Protein AF-A0A7J4K4E1-F1 (afdb_monomer_lite)

Structure (mmCIF, N/CA/C/O backbone):
data_AF-A0A7J4K4E1-F1
#
_entry.id   AF-A0A7J4K4E1-F1
#
loop_
_atom_site.group_PDB
_atom_site.id
_atom_site.type_symbol
_atom_site.label_atom_id
_atom_site.label_alt_id
_atom_site.label_comp_id
_atom_site.label_asym_id
_atom_site.label_entity_id
_atom_site.label_seq_id
_atom_site.pdbx_PDB_ins_code
_atom_site.Cartn_x
_atom_site.Cartn_y
_atom_site.Cartn_z
_atom_site.occupancy
_atom_site.B_iso_or_equiv
_atom_site.auth_seq_id
_atom_site.auth_comp_id
_atom_site.auth_asym_id
_atom_site.auth_atom_id
_atom_site.pdbx_PDB_model_num
ATOM 1 N N . GLY A 1 1 ? 1.843 6.551 -3.170 1.00 56.97 1 GLY A N 1
ATOM 2 C CA . GLY A 1 1 ? 3.249 6.857 -2.859 1.00 56.97 1 GLY A CA 1
ATOM 3 C C . GLY A 1 1 ? 3.914 7.489 -4.061 1.00 56.97 1 GLY A C 1
ATOM 4 O O . GLY A 1 1 ? 3.591 7.099 -5.179 1.00 56.97 1 GLY A O 1
ATOM 5 N N . SER A 1 2 ? 4.810 8.447 -3.819 1.00 64.56 2 SER A N 1
ATOM 6 C CA . SER A 1 2 ? 5.523 9.228 -4.845 1.00 64.56 2 SER A CA 1
ATOM 7 C C . SER A 1 2 ? 6.255 8.352 -5.881 1.00 64.56 2 SER A C 1
ATOM 9 O O . SER A 1 2 ? 6.228 8.630 -7.076 1.00 64.56 2 SER A O 1
ATOM 11 N N . P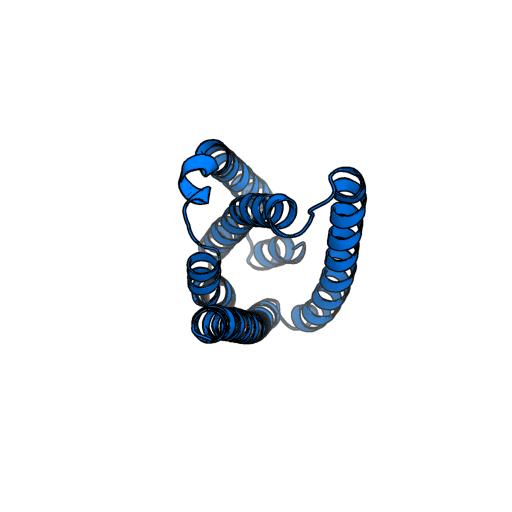HE A 1 3 ? 6.777 7.197 -5.455 1.00 77.88 3 PHE A N 1
ATOM 12 C CA . PHE A 1 3 ? 7.555 6.275 -6.293 1.00 77.88 3 PHE A CA 1
ATOM 13 C C . PHE A 1 3 ? 6.806 5.646 -7.478 1.00 77.88 3 PHE A C 1
ATOM 15 O O . PHE A 1 3 ? 7.436 5.202 -8.430 1.00 77.88 3 PHE A O 1
ATOM 22 N N . ARG A 1 4 ? 5.465 5.613 -7.461 1.00 80.25 4 ARG A N 1
ATOM 23 C CA . ARG A 1 4 ? 4.665 5.021 -8.556 1.00 80.25 4 ARG A CA 1
ATOM 24 C C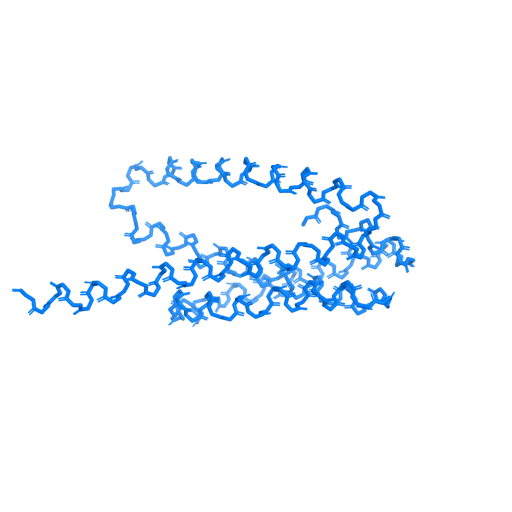 . ARG A 1 4 ? 4.839 5.790 -9.864 1.00 80.25 4 ARG A C 1
ATOM 26 O O . ARG A 1 4 ? 4.963 5.189 -10.924 1.00 80.25 4 ARG A O 1
ATOM 33 N N . TYR A 1 5 ? 4.861 7.119 -9.763 1.00 80.19 5 TYR A N 1
ATOM 34 C CA . TYR A 1 5 ? 5.062 8.010 -10.902 1.00 80.19 5 TYR A CA 1
ATOM 35 C C . TYR A 1 5 ? 6.461 7.821 -11.493 1.00 80.19 5 TYR A C 1
ATOM 37 O O . TYR A 1 5 ? 6.603 7.629 -12.697 1.00 80.19 5 TYR A O 1
ATOM 45 N N . VAL A 1 6 ? 7.475 7.789 -10.624 1.00 82.88 6 VAL A N 1
ATOM 46 C CA . VAL A 1 6 ? 8.875 7.629 -11.033 1.00 82.88 6 VAL A CA 1
ATOM 47 C C . VAL A 1 6 ? 9.107 6.260 -11.679 1.00 82.88 6 VAL A C 1
ATOM 49 O O . VAL A 1 6 ? 9.784 6.170 -12.699 1.00 82.88 6 VAL A O 1
ATOM 52 N N . TYR A 1 7 ? 8.471 5.204 -11.162 1.00 83.38 7 TYR A N 1
ATOM 53 C CA . TYR A 1 7 ? 8.567 3.876 -11.761 1.00 83.38 7 TYR A CA 1
ATOM 54 C C . TYR A 1 7 ? 7.910 3.800 -13.145 1.00 83.38 7 TYR A C 1
ATOM 56 O O . TYR A 1 7 ? 8.533 3.317 -14.089 1.00 83.38 7 TYR A O 1
ATOM 64 N N . LEU A 1 8 ? 6.696 4.335 -13.310 1.00 82.31 8 LEU A N 1
ATOM 65 C CA . LEU A 1 8 ? 6.037 4.392 -14.622 1.00 82.31 8 LEU A CA 1
ATOM 66 C C . LEU A 1 8 ? 6.852 5.198 -15.639 1.00 82.31 8 LEU A C 1
ATOM 68 O O . LEU A 1 8 ? 6.974 4.785 -16.791 1.00 82.31 8 LEU A O 1
ATOM 72 N N . GLN A 1 9 ? 7.457 6.305 -15.206 1.00 82.94 9 GLN A N 1
ATOM 73 C CA . GLN A 1 9 ? 8.359 7.087 -16.045 1.00 82.94 9 GLN A CA 1
ATOM 74 C C . GLN A 1 9 ? 9.612 6.283 -16.433 1.00 82.94 9 GLN A C 1
ATOM 76 O O . GLN A 1 9 ? 10.011 6.316 -17.594 1.00 82.94 9 GLN A O 1
ATOM 81 N N . SER A 1 10 ? 10.196 5.514 -15.504 1.00 84.06 10 SER A N 1
ATOM 82 C CA . SER A 1 10 ? 11.358 4.650 -15.784 1.00 84.06 10 SER A CA 1
ATOM 83 C C . SER A 1 10 ? 11.054 3.521 -16.777 1.00 84.06 10 SER A C 1
ATOM 85 O O . SER A 1 10 ? 11.935 3.111 -17.523 1.00 84.06 10 SER A O 1
ATOM 87 N N . LEU A 1 11 ? 9.797 3.066 -16.840 1.00 83.06 11 LEU A N 1
ATOM 88 C CA . LEU A 1 11 ? 9.314 2.087 -17.821 1.00 83.06 11 LEU A CA 1
ATOM 89 C C . LEU A 1 11 ? 8.954 2.720 -19.183 1.00 83.06 11 LEU A C 1
ATOM 91 O O . LEU A 1 11 ? 8.436 2.036 -20.063 1.00 83.06 11 LEU A O 1
ATOM 95 N N . GLY A 1 12 ? 9.188 4.024 -19.364 1.00 79.88 12 GLY A N 1
ATOM 96 C CA . GLY A 1 12 ? 8.926 4.733 -20.619 1.00 79.88 12 GLY A CA 1
ATOM 97 C C . GLY A 1 12 ? 7.474 5.177 -20.811 1.00 79.88 12 GLY A C 1
ATOM 98 O O . GLY A 1 12 ? 7.077 5.502 -21.930 1.00 79.88 12 GLY A O 1
ATOM 99 N N . TYR A 1 13 ? 6.659 5.206 -19.751 1.00 78.31 13 TYR A N 1
ATOM 100 C CA . TYR A 1 13 ? 5.287 5.696 -19.857 1.00 78.31 13 TYR A CA 1
ATOM 101 C C . TYR A 1 13 ? 5.259 7.222 -20.025 1.00 78.31 13 TYR A C 1
ATOM 103 O O . TYR A 1 13 ? 5.855 7.933 -19.207 1.00 78.31 13 TYR A O 1
ATOM 111 N N . PRO A 1 14 ? 4.543 7.769 -21.025 1.00 80.56 14 PRO A N 1
ATOM 112 C CA . PRO A 1 14 ? 4.479 9.212 -21.198 1.00 80.56 14 PRO A CA 1
ATOM 113 C C . PRO A 1 14 ? 3.794 9.882 -20.002 1.00 80.56 14 PRO A C 1
ATOM 115 O O . PRO A 1 14 ? 2.702 9.489 -19.586 1.00 80.56 14 PRO A O 1
ATOM 118 N N . ILE A 1 15 ? 4.418 10.940 -19.485 1.00 73.88 15 ILE A N 1
ATOM 119 C CA . ILE A 1 15 ? 3.998 11.663 -18.272 1.00 73.88 15 ILE A CA 1
ATOM 120 C C . ILE A 1 15 ? 2.526 12.105 -18.336 1.00 73.88 15 ILE A C 1
ATOM 122 O O . ILE A 1 15 ? 1.793 11.981 -17.353 1.00 73.88 15 ILE A O 1
ATOM 126 N N . ILE A 1 16 ? 2.078 12.563 -19.511 1.00 74.94 16 ILE A N 1
ATOM 127 C CA . ILE A 1 16 ? 0.704 13.031 -19.752 1.00 74.94 16 ILE A CA 1
ATOM 128 C C . ILE A 1 16 ? -0.309 11.910 -19.476 1.00 74.94 16 ILE A C 1
ATOM 130 O O . ILE A 1 16 ? -1.330 12.139 -18.826 1.00 74.94 16 ILE A O 1
ATOM 134 N N . PHE A 1 17 ? -0.004 10.678 -19.895 1.00 75.81 17 PHE A N 1
ATOM 135 C CA . PHE A 1 17 ? -0.878 9.536 -19.647 1.00 75.81 17 PHE A CA 1
ATOM 136 C C . PHE A 1 17 ? -0.850 9.093 -18.180 1.00 75.81 17 PHE A C 1
ATOM 138 O O . PHE A 1 17 ? -1.883 8.647 -17.688 1.00 75.81 17 PHE A O 1
ATOM 145 N N . ILE A 1 18 ? 0.264 9.264 -17.446 1.00 71.56 18 ILE A N 1
ATOM 146 C CA . ILE A 1 18 ? 0.297 8.973 -15.996 1.00 71.56 18 ILE A CA 1
ATOM 147 C C . ILE A 1 18 ? -0.726 9.851 -15.271 1.00 71.56 18 ILE A C 1
ATOM 149 O O . ILE A 1 18 ? -1.537 9.353 -14.488 1.00 71.56 18 ILE A O 1
ATOM 153 N N . GLY A 1 19 ? -0.707 11.157 -15.559 1.00 71.38 19 GLY A N 1
ATOM 154 C CA . GLY A 1 19 ? -1.643 12.118 -14.980 1.00 71.38 19 GLY A CA 1
ATOM 155 C C . GLY A 1 19 ? -3.094 11.802 -15.342 1.00 71.38 19 GLY A C 1
ATOM 156 O O . GLY A 1 19 ? -3.950 11.763 -14.458 1.00 71.38 19 GLY A O 1
ATOM 157 N N . ALA A 1 20 ? -3.359 11.499 -16.617 1.00 77.25 20 ALA A N 1
ATOM 158 C CA . ALA A 1 20 ? -4.696 11.158 -17.095 1.00 77.25 20 ALA A CA 1
ATOM 159 C C . ALA A 1 20 ? -5.244 9.875 -16.446 1.00 77.25 20 ALA A C 1
ATOM 161 O O . ALA A 1 20 ? -6.349 9.888 -15.911 1.00 77.25 20 ALA A O 1
ATOM 162 N N . VAL A 1 21 ? -4.468 8.785 -16.418 1.00 74.94 21 VAL A N 1
ATOM 163 C CA . VAL A 1 21 ? -4.893 7.503 -15.825 1.00 74.94 21 VAL A CA 1
ATOM 164 C C . VAL A 1 21 ? -5.134 7.642 -14.324 1.00 74.94 21 VAL A C 1
ATOM 166 O O . VAL A 1 21 ? -6.141 7.155 -13.813 1.00 74.94 21 VAL A O 1
ATOM 169 N N . MET A 1 22 ? -4.256 8.350 -13.609 1.00 72.81 22 MET A N 1
ATOM 170 C CA . MET A 1 22 ? -4.423 8.594 -12.173 1.00 72.81 22 MET A CA 1
ATOM 171 C C . MET A 1 22 ? -5.626 9.501 -11.879 1.00 72.81 22 MET A C 1
ATOM 173 O O . MET A 1 22 ? -6.332 9.281 -10.893 1.00 72.81 22 MET A O 1
ATOM 177 N N . GLY A 1 23 ? -5.885 10.497 -12.730 1.00 75.88 23 GLY A N 1
ATOM 178 C CA . GLY A 1 23 ? -7.054 11.373 -12.634 1.00 75.88 23 GLY A CA 1
ATOM 179 C C . GLY A 1 23 ? -8.365 10.627 -12.884 1.00 75.88 23 GLY A C 1
ATOM 180 O O . GLY A 1 23 ? -9.273 10.695 -12.057 1.00 75.88 23 GLY A O 1
ATOM 181 N N . ILE A 1 24 ? -8.435 9.850 -13.970 1.00 79.88 24 ILE A N 1
ATOM 182 C CA . ILE A 1 24 ? -9.598 9.016 -14.309 1.00 79.88 24 ILE A CA 1
ATOM 183 C C . ILE A 1 24 ? -9.848 7.986 -13.208 1.00 79.88 24 ILE A C 1
ATOM 185 O O . ILE A 1 24 ? -10.983 7.827 -12.773 1.00 79.88 24 ILE A O 1
ATOM 189 N N . SER A 1 25 ? -8.792 7.341 -12.703 1.00 73.38 25 SER A N 1
ATOM 190 C CA . SER A 1 25 ? -8.877 6.438 -11.554 1.00 73.38 25 SER A CA 1
ATOM 191 C C . SER A 1 25 ? -9.565 7.119 -10.373 1.00 73.38 25 SER A C 1
ATOM 193 O O . SER A 1 25 ? -10.597 6.649 -9.903 1.00 73.38 25 SER A O 1
ATOM 195 N N . ARG A 1 26 ? -9.069 8.283 -9.938 1.00 73.31 26 ARG A N 1
ATOM 196 C CA . ARG A 1 26 ? -9.676 9.023 -8.822 1.00 73.31 26 ARG A CA 1
ATOM 197 C C . ARG A 1 26 ? -11.126 9.406 -9.085 1.00 73.31 26 ARG A C 1
ATOM 199 O O . ARG A 1 26 ? -11.924 9.328 -8.161 1.00 73.31 26 ARG A O 1
ATOM 206 N N . PHE A 1 27 ? -11.473 9.788 -10.311 1.00 78.56 27 PHE A N 1
ATOM 207 C CA . PHE A 1 27 ? -12.848 10.128 -10.668 1.00 78.56 27 PHE A CA 1
ATOM 208 C C . PHE A 1 27 ? -13.786 8.914 -10.590 1.00 78.56 27 PHE A C 1
ATOM 210 O O . PHE A 1 27 ? -14.838 8.985 -9.959 1.00 78.56 27 PHE A O 1
ATOM 217 N N . VAL A 1 28 ? -13.378 7.771 -11.149 1.00 78.44 28 VAL A N 1
ATOM 218 C CA . VAL A 1 28 ? -14.130 6.509 -11.051 1.00 78.44 28 VAL A CA 1
ATOM 219 C C . VAL A 1 28 ? -14.304 6.102 -9.589 1.00 78.44 28 VAL A C 1
ATOM 221 O O . VAL A 1 28 ? -15.404 5.767 -9.153 1.00 78.44 28 VAL A O 1
ATOM 224 N N . TRP A 1 29 ? -13.236 6.191 -8.800 1.00 72.81 29 TRP A N 1
ATOM 225 C CA . TRP A 1 29 ? -13.274 5.832 -7.387 1.00 72.81 29 TRP A CA 1
ATOM 226 C C . TRP A 1 29 ? -14.047 6.824 -6.522 1.00 72.81 29 TRP A C 1
ATOM 228 O O . TRP A 1 29 ? -14.659 6.404 -5.546 1.00 72.81 29 TRP A O 1
ATOM 238 N N . PHE A 1 30 ? -14.109 8.100 -6.902 1.00 74.31 30 PHE A N 1
ATOM 239 C CA . PHE A 1 30 ? -14.994 9.084 -6.284 1.00 74.31 30 PHE A CA 1
ATOM 240 C C . PHE A 1 30 ? -16.471 8.706 -6.475 1.00 74.31 30 PHE A C 1
ATOM 242 O O . PHE A 1 30 ? -17.230 8.711 -5.508 1.00 74.31 30 PHE A O 1
ATOM 249 N N . ILE A 1 31 ? -16.865 8.282 -7.683 1.00 77.38 31 ILE A N 1
ATOM 250 C CA . ILE A 1 31 ? -18.231 7.802 -7.961 1.00 77.38 31 ILE A CA 1
ATOM 251 C C . ILE A 1 31 ? -18.551 6.548 -7.132 1.00 77.38 31 ILE A C 1
ATOM 253 O O . ILE A 1 31 ? -19.635 6.435 -6.555 1.00 77.38 31 ILE A O 1
ATOM 257 N N . ILE A 1 32 ? -17.605 5.611 -7.029 1.00 72.50 32 ILE A N 1
ATOM 258 C CA . ILE A 1 32 ? -17.764 4.403 -6.203 1.00 72.50 32 ILE A CA 1
ATOM 259 C C . ILE A 1 32 ? -17.886 4.776 -4.718 1.00 72.50 32 ILE A C 1
ATOM 261 O O . ILE A 1 32 ? -18.768 4.267 -4.027 1.00 72.50 32 ILE A O 1
ATOM 265 N N . ALA A 1 33 ? -17.053 5.700 -4.232 1.00 67.38 33 ALA A N 1
ATOM 266 C CA . ALA A 1 33 ? -17.076 6.173 -2.850 1.00 67.38 33 ALA A CA 1
ATOM 267 C C . ALA A 1 33 ? -18.379 6.913 -2.501 1.00 67.38 33 ALA A C 1
ATOM 269 O O . ALA A 1 33 ? -18.877 6.796 -1.385 1.00 67.38 33 ALA A O 1
ATOM 270 N N . GLN A 1 34 ? -19.000 7.613 -3.449 1.00 71.25 34 GLN A N 1
ATOM 271 C CA . GLN A 1 34 ? -20.318 8.216 -3.234 1.00 71.25 34 GLN A CA 1
ATOM 272 C C . GLN A 1 34 ? -21.414 7.158 -2.995 1.00 71.25 34 GLN A C 1
ATOM 274 O O . GLN A 1 34 ? -22.392 7.416 -2.299 1.00 71.25 34 GLN A O 1
ATOM 279 N N . ASN A 1 35 ? -21.222 5.941 -3.509 1.00 70.25 35 ASN A N 1
ATOM 280 C CA . ASN A 1 35 ? -22.115 4.798 -3.312 1.00 70.25 35 ASN A CA 1
ATOM 281 C C . ASN A 1 35 ? -21.662 3.872 -2.165 1.00 70.25 35 ASN A C 1
ATOM 283 O O . ASN A 1 35 ? -22.185 2.767 -2.002 1.00 70.25 35 ASN A O 1
ATOM 287 N N . ILE A 1 36 ? -20.710 4.304 -1.329 1.00 66.00 36 ILE A N 1
ATOM 288 C CA . ILE A 1 36 ? -20.094 3.453 -0.299 1.00 66.00 36 ILE A CA 1
ATOM 289 C C . ILE A 1 36 ? -21.044 3.058 0.834 1.00 66.00 36 ILE A C 1
ATOM 291 O O . ILE A 1 36 ? -20.733 2.158 1.611 1.00 66.00 36 ILE A O 1
ATOM 295 N N . HIS A 1 37 ? -22.230 3.668 0.905 1.00 63.06 37 HIS A N 1
ATOM 296 C CA . HIS A 1 37 ? -23.263 3.294 1.871 1.00 63.06 37 HIS A CA 1
ATOM 297 C C . HIS A 1 37 ? -23.679 1.812 1.739 1.00 63.06 37 HIS A C 1
ATOM 299 O O . HIS A 1 37 ? -24.068 1.185 2.722 1.00 63.06 37 HIS A O 1
ATOM 305 N N . TYR A 1 38 ? -23.502 1.208 0.555 1.00 60.06 38 TYR A N 1
ATOM 306 C CA . TYR A 1 38 ? -23.675 -0.235 0.342 1.00 60.06 38 TYR A CA 1
ATOM 307 C C . TYR A 1 38 ? -22.501 -1.085 0.871 1.00 60.06 38 TYR A C 1
ATOM 309 O O . TYR A 1 38 ? -22.709 -2.227 1.277 1.00 60.06 38 TYR A O 1
ATOM 317 N N . LEU A 1 39 ? -21.284 -0.532 0.907 1.00 59.34 39 LEU A N 1
ATOM 318 C CA . LEU A 1 39 ? -20.049 -1.194 1.358 1.00 59.34 39 LEU A CA 1
ATOM 319 C C . LEU A 1 39 ? -19.841 -1.129 2.879 1.00 59.34 39 LEU A C 1
ATOM 321 O O . LEU A 1 39 ? -19.143 -1.981 3.422 1.00 59.34 39 LEU A O 1
ATOM 325 N N . GLN A 1 40 ? -20.497 -0.199 3.582 1.00 61.97 40 GLN A N 1
ATOM 326 C CA . GLN A 1 40 ? -20.491 -0.120 5.055 1.00 61.97 40 GLN A CA 1
ATOM 327 C C . GLN A 1 40 ? -21.047 -1.378 5.746 1.00 61.97 40 GLN A C 1
ATOM 329 O O . GLN A 1 40 ? -20.840 -1.573 6.936 1.00 61.97 40 GLN A O 1
ATOM 334 N N . LYS A 1 41 ? -21.738 -2.262 5.015 1.00 65.19 41 LYS A N 1
ATOM 335 C CA . LYS A 1 41 ? -22.241 -3.538 5.548 1.00 65.19 41 LYS A CA 1
ATOM 336 C C . LYS A 1 41 ? -21.185 -4.649 5.578 1.00 65.19 41 LYS A C 1
ATOM 338 O O . LYS A 1 41 ? -21.469 -5.736 6.078 1.00 65.19 41 LYS A O 1
ATOM 343 N N . VAL A 1 42 ? -19.997 -4.424 5.011 1.00 68.94 42 VAL A N 1
ATOM 344 C CA . VAL A 1 42 ? -18.936 -5.436 4.968 1.00 68.94 42 VAL A CA 1
ATOM 345 C C . VAL A 1 42 ? -18.142 -5.392 6.276 1.00 68.94 42 VAL A C 1
ATOM 347 O O . VAL A 1 42 ? -17.550 -4.362 6.590 1.00 68.94 42 VAL A O 1
ATOM 350 N N . PRO A 1 43 ? -18.065 -6.499 7.037 1.00 73.06 43 PRO A N 1
ATOM 351 C CA . PRO A 1 43 ? -17.327 -6.508 8.290 1.00 73.06 43 PRO A CA 1
ATOM 352 C C . PRO A 1 43 ? -15.824 -6.336 8.038 1.00 73.06 43 PRO A C 1
ATOM 354 O O . PRO A 1 43 ? -15.260 -6.935 7.116 1.00 73.06 43 PRO A O 1
ATOM 357 N N . LEU A 1 44 ? -15.163 -5.584 8.924 1.00 75.25 44 LEU A N 1
ATOM 358 C CA . LEU A 1 44 ? -13.730 -5.263 8.870 1.00 75.25 44 LEU A CA 1
ATOM 359 C C . LEU A 1 44 ? -12.837 -6.493 8.623 1.00 75.25 44 LEU A C 1
ATOM 361 O O . LEU A 1 44 ? -11.848 -6.427 7.899 1.00 75.25 44 LEU A O 1
ATOM 365 N N . GLN A 1 45 ? -13.211 -7.647 9.180 1.00 76.62 45 GLN A N 1
ATOM 366 C CA . GLN A 1 45 ? -12.476 -8.905 9.009 1.00 76.62 45 GLN A CA 1
ATOM 367 C C . GLN A 1 45 ? -12.471 -9.416 7.568 1.00 76.62 45 GLN A C 1
ATOM 369 O O . GLN A 1 45 ? -11.443 -9.894 7.089 1.00 76.62 45 GLN A O 1
ATOM 374 N N . THR A 1 46 ? -13.609 -9.329 6.879 1.00 81.69 46 THR A N 1
ATOM 375 C CA . THR A 1 46 ? -13.709 -9.717 5.467 1.00 81.69 46 THR A CA 1
ATOM 376 C C . THR A 1 46 ? -12.862 -8.783 4.617 1.00 81.69 46 THR A C 1
ATOM 378 O O . THR A 1 46 ? -12.170 -9.235 3.709 1.00 81.69 46 THR A O 1
ATOM 381 N N . LEU A 1 47 ? -12.859 -7.501 4.968 1.00 82.31 47 LEU A N 1
ATOM 382 C CA . LEU A 1 47 ? -12.112 -6.467 4.276 1.00 82.31 47 LEU A CA 1
ATOM 383 C C . LEU A 1 47 ? -10.592 -6.696 4.419 1.00 82.31 47 LEU A C 1
ATOM 385 O O . LEU A 1 47 ? -9.897 -6.815 3.416 1.00 82.31 47 LEU A O 1
ATOM 389 N N . ILE A 1 48 ? -10.090 -6.937 5.635 1.00 83.31 48 ILE A N 1
ATOM 390 C CA . ILE A 1 48 ? -8.674 -7.284 5.877 1.00 83.31 48 ILE A CA 1
ATOM 391 C C . ILE A 1 48 ? -8.281 -8.607 5.207 1.00 83.31 48 ILE A C 1
ATOM 393 O O . ILE A 1 48 ? -7.176 -8.732 4.682 1.00 83.31 48 ILE A O 1
ATOM 397 N N . LYS A 1 49 ? -9.181 -9.599 5.174 1.00 85.31 49 LYS A N 1
ATOM 398 C CA . LYS A 1 49 ? -8.928 -10.867 4.476 1.00 85.31 49 LYS A CA 1
ATOM 399 C C . LYS A 1 49 ? -8.762 -10.662 2.969 1.00 85.31 49 LYS A C 1
ATOM 401 O O . LYS A 1 49 ? -7.888 -11.286 2.379 1.00 85.31 49 LYS A O 1
ATOM 406 N N . ILE A 1 50 ? -9.580 -9.812 2.348 1.00 87.19 50 ILE A N 1
ATOM 407 C CA . ILE A 1 50 ? -9.433 -9.464 0.926 1.00 87.19 50 ILE A CA 1
ATOM 408 C C . ILE A 1 50 ? -8.103 -8.732 0.708 1.00 87.19 50 ILE A C 1
ATOM 410 O O . ILE A 1 50 ? -7.364 -9.062 -0.218 1.00 87.19 50 ILE A O 1
ATOM 414 N N . GLU A 1 51 ? -7.756 -7.798 1.593 1.00 87.56 51 GLU A N 1
ATOM 415 C CA . GLU A 1 51 ? -6.517 -7.013 1.518 1.00 87.56 51 GLU A CA 1
ATOM 416 C C . GLU A 1 51 ? -5.249 -7.850 1.625 1.00 87.56 51 GLU A C 1
ATOM 418 O O . GLU A 1 51 ? -4.284 -7.570 0.911 1.00 87.56 51 GLU A O 1
ATOM 423 N N . LEU A 1 52 ? -5.275 -8.893 2.461 1.00 89.56 52 LEU A N 1
ATOM 424 C CA . LEU A 1 52 ? -4.175 -9.841 2.636 1.00 89.56 52 LEU A CA 1
ATOM 425 C C . LEU A 1 52 ? -3.714 -10.442 1.304 1.00 89.56 52 LEU A C 1
ATOM 427 O O . LEU A 1 52 ? -2.525 -10.688 1.123 1.00 89.56 52 LEU A O 1
ATOM 431 N N . PHE A 1 53 ? -4.641 -10.658 0.370 1.00 88.69 53 PHE A N 1
ATOM 432 C CA . PHE A 1 53 ? -4.321 -11.177 -0.957 1.00 88.69 53 PHE A CA 1
ATOM 433 C C . PHE A 1 53 ? -4.178 -10.058 -1.984 1.00 88.69 53 PHE A C 1
ATOM 435 O O . PHE A 1 53 ? -3.207 -10.044 -2.738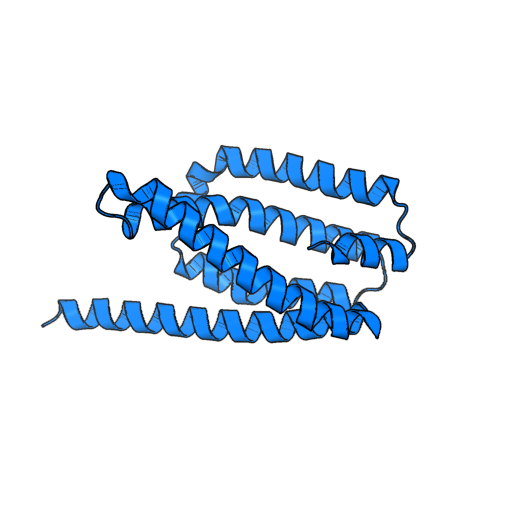 1.00 88.69 53 PHE A O 1
ATOM 442 N N . LEU A 1 54 ? -5.108 -9.101 -2.004 1.00 90.00 54 LEU A N 1
ATOM 443 C CA . LEU A 1 54 ? -5.194 -8.088 -3.053 1.00 90.00 54 LEU A CA 1
ATOM 444 C C . LEU A 1 54 ? -3.935 -7.215 -3.125 1.00 90.00 54 LEU A C 1
ATOM 446 O O . LEU A 1 54 ? -3.373 -7.030 -4.208 1.00 90.00 54 LEU A O 1
ATOM 450 N N . PHE A 1 55 ? -3.468 -6.675 -1.995 1.00 89.50 55 PHE A N 1
ATOM 451 C CA . PHE A 1 55 ? -2.350 -5.734 -2.030 1.00 89.50 55 PHE A CA 1
ATOM 452 C C . PHE A 1 55 ? -0.998 -6.414 -2.273 1.00 89.50 55 PHE A C 1
ATOM 454 O O . PHE A 1 55 ? -0.286 -5.974 -3.175 1.00 89.50 55 PHE A O 1
ATOM 461 N N . PRO A 1 56 ? -0.619 -7.492 -1.562 1.00 92.81 56 PRO A N 1
ATOM 462 C CA . PRO A 1 56 ? 0.652 -8.154 -1.838 1.00 92.81 56 PRO A CA 1
ATOM 463 C C . PRO A 1 56 ? 0.711 -8.739 -3.248 1.00 92.81 56 PRO A C 1
ATOM 465 O O . PRO A 1 56 ? 1.713 -8.546 -3.938 1.00 92.81 56 PRO A O 1
ATOM 468 N N . MET A 1 57 ? -0.372 -9.368 -3.724 1.00 92.81 57 MET A N 1
ATOM 469 C CA . MET A 1 57 ? -0.420 -9.919 -5.080 1.00 92.81 57 MET A CA 1
ATOM 470 C C . MET A 1 57 ? -0.273 -8.815 -6.127 1.00 92.81 57 MET A C 1
ATOM 472 O O . MET A 1 57 ? 0.527 -8.955 -7.046 1.00 92.81 57 MET A O 1
ATOM 476 N N . SER A 1 58 ? -0.977 -7.691 -5.976 1.00 91.19 58 SER A N 1
ATOM 477 C CA . SER A 1 58 ? -0.865 -6.583 -6.931 1.00 91.19 58 SER A CA 1
ATOM 478 C C . SER A 1 58 ? 0.537 -5.964 -6.958 1.00 91.19 58 SER A C 1
ATOM 480 O O . SER A 1 58 ? 1.070 -5.758 -8.046 1.00 91.19 58 SER A O 1
ATOM 482 N N . TYR A 1 59 ? 1.191 -5.750 -5.810 1.00 92.12 59 TYR A N 1
ATOM 483 C CA . TYR A 1 59 ? 2.587 -5.284 -5.782 1.00 92.12 59 TYR A CA 1
ATOM 484 C C . TYR A 1 59 ? 3.580 -6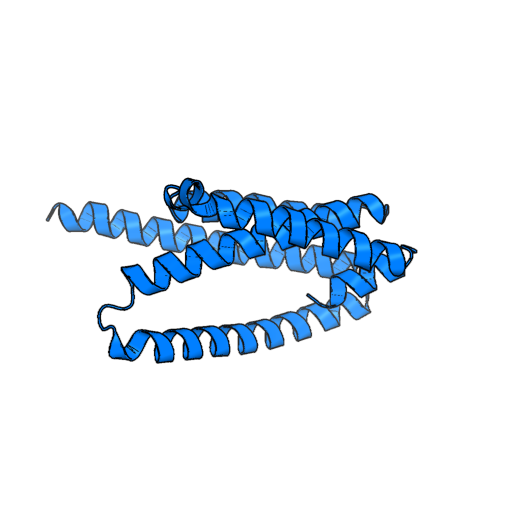.312 -6.338 1.00 92.12 59 TYR A C 1
ATOM 486 O O . TYR A 1 59 ? 4.557 -5.927 -6.979 1.00 92.12 59 TYR A O 1
ATOM 494 N N . MET A 1 60 ? 3.319 -7.608 -6.154 1.00 93.88 60 MET A N 1
ATOM 495 C CA . MET A 1 60 ? 4.144 -8.667 -6.737 1.00 93.88 60 MET A CA 1
ATOM 496 C C . MET A 1 60 ? 4.010 -8.702 -8.264 1.00 93.88 60 MET A C 1
ATOM 498 O O . MET A 1 60 ? 5.014 -8.797 -8.965 1.00 93.88 60 MET A O 1
ATOM 502 N N . LEU A 1 61 ? 2.790 -8.547 -8.790 1.00 92.69 61 LEU A N 1
ATOM 503 C CA . LEU A 1 61 ? 2.544 -8.438 -10.230 1.00 92.69 61 LEU A CA 1
ATOM 504 C C . LEU A 1 61 ? 3.185 -7.171 -10.811 1.00 92.69 61 LEU A C 1
ATOM 506 O O . LEU A 1 61 ? 3.807 -7.238 -11.866 1.00 92.69 61 LEU A O 1
ATOM 510 N N . ILE A 1 62 ? 3.114 -6.040 -10.102 1.00 91.88 62 ILE A N 1
ATOM 511 C CA . ILE A 1 62 ? 3.810 -4.800 -10.485 1.00 91.88 62 ILE A CA 1
ATOM 512 C C . ILE A 1 62 ? 5.321 -5.024 -10.617 1.00 91.88 62 ILE A C 1
ATOM 514 O O . ILE A 1 62 ? 5.920 -4.515 -11.555 1.00 91.88 62 ILE A O 1
ATOM 518 N N . ALA A 1 63 ? 5.935 -5.786 -9.708 1.00 92.00 63 ALA A N 1
ATOM 519 C CA . ALA A 1 63 ? 7.359 -6.103 -9.788 1.00 92.00 63 ALA A CA 1
ATOM 520 C C . ALA A 1 63 ? 7.700 -7.082 -10.931 1.00 92.00 63 ALA A C 1
ATOM 522 O O . ALA A 1 63 ? 8.819 -7.056 -11.448 1.00 92.00 63 ALA A O 1
ATOM 523 N N . ALA A 1 64 ? 6.755 -7.944 -11.321 1.00 91.62 64 ALA A N 1
ATOM 524 C CA . ALA A 1 64 ? 6.951 -8.966 -12.348 1.00 91.62 64 ALA A CA 1
ATOM 525 C C . ALA A 1 64 ? 6.774 -8.441 -13.783 1.00 91.62 64 ALA A C 1
ATOM 527 O O . ALA A 1 64 ? 7.453 -8.918 -14.691 1.00 91.62 64 ALA A O 1
ATOM 528 N N . PHE A 1 65 ? 5.878 -7.476 -14.006 1.00 92.00 65 PHE A N 1
ATOM 529 C CA . PHE A 1 65 ? 5.580 -6.959 -15.343 1.00 92.00 65 PHE A CA 1
ATOM 530 C C . PHE A 1 65 ? 6.461 -5.769 -15.739 1.00 92.00 65 PHE A C 1
ATOM 532 O O . PHE A 1 65 ? 6.679 -4.847 -14.962 1.00 92.00 65 PHE A O 1
ATOM 539 N N . ASP A 1 66 ? 6.886 -5.755 -17.003 1.00 87.31 66 ASP A N 1
ATOM 540 C CA . ASP A 1 66 ? 7.605 -4.629 -17.619 1.00 87.31 66 ASP A CA 1
ATOM 541 C C . ASP A 1 66 ? 6.696 -3.692 -18.416 1.00 87.31 66 ASP A C 1
ATOM 543 O O . ASP A 1 66 ? 7.077 -2.571 -18.744 1.00 87.31 66 ASP A O 1
ATOM 547 N N . ASN A 1 67 ? 5.480 -4.137 -18.743 1.00 87.62 67 ASN A N 1
ATOM 548 C CA . ASN A 1 67 ? 4.560 -3.334 -19.531 1.00 87.62 67 ASN A CA 1
ATOM 549 C C . ASN A 1 67 ? 3.984 -2.193 -18.667 1.00 87.62 67 ASN A C 1
ATOM 551 O O . ASN A 1 67 ? 3.226 -2.459 -17.726 1.00 87.62 67 ASN A O 1
ATOM 555 N N . PRO A 1 68 ? 4.262 -0.921 -19.000 1.00 84.88 68 PRO A N 1
ATOM 556 C CA . PRO A 1 68 ? 3.873 0.193 -18.149 1.00 84.88 68 PRO A CA 1
ATOM 557 C C . PRO A 1 68 ? 2.356 0.434 -18.114 1.00 84.88 68 PRO A C 1
ATOM 559 O O . PRO A 1 68 ? 1.845 0.937 -17.116 1.00 84.88 68 PRO A O 1
ATOM 562 N N . TYR A 1 69 ? 1.605 0.026 -19.146 1.00 84.94 69 TYR A N 1
ATOM 563 C CA . TYR A 1 69 ? 0.137 0.090 -19.139 1.00 84.94 69 TYR A CA 1
ATOM 564 C C . TYR A 1 69 ? -0.453 -0.886 -18.117 1.00 84.94 69 TYR A C 1
ATOM 566 O O . TYR A 1 69 ? -1.377 -0.538 -17.382 1.00 84.94 69 TYR A O 1
ATOM 574 N N . VAL A 1 70 ? 0.119 -2.091 -18.031 1.00 86.44 70 VAL A N 1
ATOM 575 C CA . VAL A 1 70 ? -0.288 -3.121 -17.064 1.00 86.44 70 VAL A CA 1
ATOM 576 C C . VAL A 1 70 ? 0.032 -2.663 -15.641 1.00 86.44 70 VAL A C 1
ATOM 578 O O . VAL A 1 70 ? -0.835 -2.692 -14.767 1.00 86.44 70 VAL A O 1
ATOM 581 N N . VAL A 1 71 ? 1.246 -2.155 -15.418 1.00 88.25 71 VAL A N 1
ATOM 582 C CA . VAL A 1 71 ? 1.665 -1.597 -14.123 1.00 88.25 71 VAL A CA 1
ATOM 583 C C . VAL A 1 71 ? 0.780 -0.412 -13.714 1.00 88.25 71 VAL A C 1
ATOM 585 O O . VAL A 1 71 ? 0.334 -0.331 -12.567 1.00 88.25 71 VAL A O 1
ATOM 588 N N . GLY A 1 72 ? 0.460 0.483 -14.653 1.00 83.62 72 GLY A N 1
ATOM 589 C CA . GLY A 1 72 ? -0.426 1.624 -14.425 1.00 83.62 72 GLY A CA 1
ATOM 590 C C . GLY A 1 72 ? -1.846 1.209 -14.032 1.00 83.62 72 GLY A C 1
ATOM 591 O O . GLY A 1 72 ? -2.419 1.784 -13.104 1.00 83.62 72 GLY A O 1
ATOM 592 N N . ALA A 1 73 ? -2.392 0.170 -14.670 1.00 84.75 73 ALA A N 1
ATOM 593 C CA . ALA A 1 73 ? -3.696 -0.386 -14.317 1.00 84.75 73 ALA A CA 1
ATOM 594 C C . ALA A 1 73 ? -3.708 -0.944 -12.883 1.00 84.75 73 ALA A C 1
ATOM 596 O O . ALA A 1 73 ? -4.609 -0.617 -12.107 1.00 84.75 73 ALA A O 1
ATOM 597 N N . PHE A 1 74 ? -2.679 -1.700 -12.485 1.00 88.94 74 PHE A N 1
ATOM 598 C CA . PHE A 1 74 ? -2.564 -2.187 -11.107 1.00 88.94 74 PHE A CA 1
ATOM 599 C C . PHE A 1 74 ? -2.443 -1.045 -10.097 1.00 88.94 74 PHE A C 1
ATOM 601 O O . PHE A 1 74 ? -3.137 -1.055 -9.079 1.00 88.94 74 PHE A O 1
ATOM 608 N N . PHE A 1 75 ? -1.634 -0.018 -10.377 1.00 86.62 75 PHE A N 1
ATOM 609 C CA . PHE A 1 75 ? -1.568 1.151 -9.500 1.00 86.62 75 PHE A CA 1
ATOM 610 C C . PHE A 1 75 ? -2.909 1.871 -9.380 1.00 86.62 75 PHE A C 1
ATOM 612 O O . PHE A 1 75 ? -3.264 2.273 -8.273 1.00 86.62 75 PHE A O 1
ATOM 619 N N . SER A 1 76 ? -3.659 2.005 -10.473 1.00 83.31 76 SER A N 1
ATOM 620 C CA . SER A 1 76 ? -5.000 2.594 -10.467 1.00 83.31 76 SER A CA 1
ATOM 621 C C . SER A 1 76 ? -5.957 1.819 -9.553 1.00 83.31 76 SER A C 1
ATOM 623 O O . SER A 1 76 ? -6.627 2.422 -8.713 1.00 83.31 76 SER A O 1
ATOM 625 N N . ILE A 1 77 ? -5.967 0.485 -9.647 1.00 84.75 77 ILE A N 1
ATOM 626 C CA . ILE A 1 77 ? -6.801 -0.378 -8.797 1.00 84.75 77 ILE A CA 1
ATOM 627 C C . ILE A 1 77 ? -6.413 -0.220 -7.320 1.00 84.75 77 ILE A C 1
ATOM 629 O O . ILE A 1 77 ? -7.283 0.009 -6.482 1.00 84.75 77 ILE A O 1
ATOM 633 N N . ILE A 1 78 ? -5.113 -0.276 -7.002 1.00 87.12 78 ILE A N 1
ATOM 634 C CA . ILE A 1 78 ? -4.603 -0.136 -5.627 1.00 87.12 78 ILE A CA 1
ATOM 635 C C . ILE A 1 78 ? -4.966 1.230 -5.038 1.00 87.12 78 ILE A C 1
ATOM 637 O O . ILE A 1 78 ? -5.458 1.301 -3.913 1.00 87.12 78 ILE A O 1
ATOM 641 N N . VAL A 1 79 ? -4.686 2.319 -5.770 1.00 82.81 79 VAL A N 1
ATOM 642 C CA . VAL A 1 79 ? -4.970 3.695 -5.321 1.00 82.81 79 VAL A CA 1
ATOM 643 C C . VAL A 1 79 ? -6.441 3.823 -4.995 1.00 82.81 79 VAL A C 1
ATOM 645 O O . VAL A 1 79 ? -6.806 4.299 -3.928 1.00 82.81 79 VAL A O 1
ATOM 648 N N . GLY A 1 80 ? -7.278 3.406 -5.923 1.00 78.38 80 GLY A N 1
ATOM 649 C CA . GLY A 1 80 ? -8.694 3.585 -5.784 1.00 78.38 80 GLY A CA 1
ATOM 650 C C . GLY A 1 80 ? -9.328 2.781 -4.665 1.00 78.38 80 GLY A C 1
ATOM 651 O O . GLY A 1 80 ? -10.092 3.329 -3.871 1.00 78.38 80 GLY A O 1
ATOM 652 N N . TYR A 1 81 ? -8.936 1.513 -4.539 1.00 82.88 81 TYR A N 1
ATOM 653 C CA . TYR A 1 81 ? -9.369 0.685 -3.424 1.00 82.88 81 TYR A CA 1
ATOM 654 C C . TYR A 1 81 ? -8.946 1.308 -2.084 1.00 82.88 81 TYR A C 1
ATOM 656 O O . TYR A 1 81 ? -9.754 1.378 -1.162 1.00 82.88 81 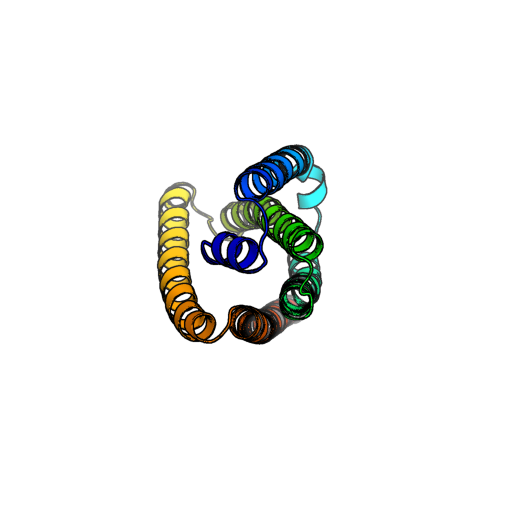TYR A O 1
ATOM 664 N N . GLN A 1 82 ? -7.719 1.838 -1.986 1.00 82.44 82 GLN A N 1
ATOM 665 C CA . GLN A 1 82 ? -7.240 2.534 -0.786 1.00 82.44 82 GLN A CA 1
ATOM 666 C C . GLN A 1 82 ? -8.114 3.750 -0.433 1.00 82.44 82 GLN A C 1
ATOM 668 O O . GLN A 1 82 ? -8.450 3.940 0.732 1.00 82.44 82 GLN A O 1
ATOM 673 N N . TRP A 1 83 ? -8.539 4.534 -1.428 1.00 77.81 83 TRP A N 1
ATOM 674 C CA . TRP A 1 83 ? -9.439 5.674 -1.218 1.00 77.81 83 TRP A CA 1
ATOM 675 C C . TRP A 1 83 ? -10.817 5.259 -0.698 1.00 77.81 83 TRP A C 1
ATOM 677 O O . TRP A 1 83 ? -11.323 5.868 0.244 1.00 77.81 83 TRP A O 1
ATOM 687 N N . ALA A 1 84 ? -11.423 4.226 -1.288 1.00 76.56 84 ALA A N 1
ATOM 688 C CA . ALA A 1 84 ? -12.703 3.704 -0.811 1.00 76.56 84 ALA A CA 1
ATOM 689 C C . ALA A 1 84 ? -12.573 3.172 0.625 1.00 76.56 84 ALA A C 1
ATOM 691 O O . ALA A 1 84 ? -13.393 3.458 1.495 1.00 76.56 84 ALA A O 1
ATOM 692 N N . ARG A 1 85 ? -11.493 2.443 0.891 1.00 79.19 85 ARG A N 1
ATOM 693 C CA . ARG A 1 85 ? -11.203 1.861 2.193 1.00 79.19 85 ARG A CA 1
ATOM 694 C C . ARG A 1 85 ? -11.071 2.904 3.304 1.00 79.19 85 ARG A C 1
ATOM 696 O O . ARG A 1 85 ? -11.675 2.724 4.358 1.00 79.19 85 ARG A O 1
ATOM 703 N N . ASP A 1 86 ? -10.294 3.966 3.099 1.00 78.56 86 ASP A N 1
ATOM 704 C CA . ASP A 1 86 ? -10.006 4.947 4.157 1.00 78.56 86 ASP A CA 1
ATOM 705 C C . ASP A 1 86 ? -11.291 5.604 4.702 1.00 78.56 86 ASP A C 1
ATOM 707 O O . ASP A 1 86 ? -11.384 5.891 5.897 1.00 78.56 86 ASP A O 1
ATOM 711 N N . GLN A 1 87 ? -12.330 5.745 3.869 1.00 75.12 87 GLN A N 1
ATOM 712 C CA . GLN A 1 87 ? -13.657 6.211 4.296 1.00 75.12 87 GLN A CA 1
ATOM 713 C C . GLN A 1 87 ? -14.341 5.234 5.267 1.00 75.12 87 GLN A C 1
ATOM 715 O O . GLN A 1 87 ? -14.942 5.658 6.259 1.00 75.12 87 GLN A O 1
ATOM 720 N N . ILE A 1 88 ? -14.226 3.927 5.014 1.00 76.56 88 ILE A N 1
ATOM 721 C CA . ILE A 1 88 ? -14.807 2.874 5.859 1.00 76.56 88 ILE A CA 1
ATOM 722 C C . ILE A 1 88 ? -14.084 2.836 7.206 1.00 76.56 88 ILE A C 1
ATOM 724 O O . ILE A 1 88 ? -14.731 2.928 8.246 1.00 76.56 88 ILE A O 1
ATOM 728 N N . TYR A 1 89 ? -12.748 2.782 7.199 1.00 76.12 89 TYR A N 1
ATOM 729 C CA . TYR A 1 89 ? -11.958 2.734 8.435 1.00 76.12 89 TYR A CA 1
ATOM 730 C C . TYR A 1 89 ? -12.162 3.974 9.300 1.00 76.12 89 TYR A C 1
ATOM 732 O O . TYR A 1 89 ? -12.336 3.845 10.507 1.00 76.12 89 TYR A O 1
ATOM 740 N N . THR A 1 90 ? -12.189 5.165 8.699 1.00 74.00 90 THR A N 1
ATOM 741 C CA . THR A 1 90 ? -12.409 6.410 9.447 1.00 74.00 90 THR A CA 1
ATOM 742 C C . THR A 1 90 ? -13.791 6.421 10.100 1.00 74.00 90 THR A C 1
ATOM 744 O O . THR A 1 90 ? -13.920 6.786 11.269 1.00 74.00 90 THR A O 1
ATOM 747 N N . THR A 1 91 ? -14.822 5.973 9.378 1.00 72.69 91 THR A N 1
ATOM 748 C CA . THR A 1 91 ? -16.194 5.908 9.903 1.00 72.69 91 THR A CA 1
ATOM 749 C C . THR A 1 91 ? -16.300 4.910 11.056 1.00 72.69 91 THR A C 1
ATOM 751 O O . THR A 1 91 ? -16.760 5.278 12.137 1.00 72.69 91 THR A O 1
ATOM 754 N N . GLU A 1 92 ? -15.807 3.684 10.865 1.00 72.00 92 GLU A N 1
ATOM 755 C CA . GLU A 1 92 ? -15.801 2.629 11.888 1.00 72.00 92 GLU A CA 1
ATOM 756 C C . GLU A 1 92 ? -14.983 3.032 13.125 1.00 72.00 92 GLU A C 1
ATOM 758 O O . GLU A 1 92 ? -15.424 2.850 14.260 1.00 72.00 92 GLU A O 1
ATOM 763 N N . PHE A 1 93 ? -13.809 3.642 12.933 1.00 70.25 93 PHE A N 1
ATOM 764 C CA . PHE A 1 93 ? -12.945 4.076 14.030 1.00 70.25 93 PHE A CA 1
ATOM 765 C C . PHE A 1 93 ? -13.604 5.171 14.881 1.00 70.25 93 PHE A C 1
ATOM 767 O O . PHE A 1 93 ? -13.646 5.077 16.110 1.00 70.25 93 PHE A O 1
ATOM 774 N N . ILE A 1 94 ? -14.181 6.191 14.236 1.00 70.88 94 ILE A N 1
ATOM 775 C CA . ILE A 1 94 ? -14.847 7.308 14.922 1.00 70.88 94 ILE A CA 1
ATOM 776 C C . ILE A 1 94 ? -16.127 6.860 15.639 1.00 70.88 94 ILE A C 1
ATOM 778 O O . ILE A 1 94 ? -16.496 7.462 16.656 1.00 70.88 94 ILE A O 1
ATOM 782 N N . GLN A 1 95 ? -16.835 5.863 15.105 1.00 69.06 95 GLN A N 1
ATOM 783 C CA . GLN A 1 95 ? -18.091 5.375 15.675 1.00 69.06 95 GLN A CA 1
ATOM 784 C C . GLN A 1 95 ? -17.871 4.383 16.822 1.00 69.06 95 GLN A C 1
ATOM 786 O O . GLN A 1 95 ? -18.535 4.520 17.846 1.00 69.06 95 GLN A O 1
ATOM 791 N N . ASN A 1 96 ? -16.916 3.457 16.695 1.00 71.00 96 ASN A N 1
ATOM 792 C CA . ASN A 1 96 ? -16.765 2.352 17.647 1.00 71.00 96 ASN A CA 1
ATOM 793 C C . ASN A 1 96 ? -15.746 2.613 18.765 1.00 71.00 96 ASN A C 1
ATOM 795 O O . ASN A 1 96 ? -15.893 2.058 19.850 1.00 71.00 96 ASN A O 1
ATOM 799 N N . TYR A 1 97 ? -14.719 3.440 18.531 1.00 70.62 97 TYR A N 1
ATOM 800 C CA . TYR A 1 97 ? -13.608 3.601 19.485 1.00 70.62 97 TYR A CA 1
ATOM 801 C C . TYR A 1 97 ? -13.587 4.950 20.207 1.00 70.62 97 TYR A C 1
ATOM 803 O O . TYR A 1 97 ? -12.906 5.086 21.223 1.00 70.62 97 TYR A O 1
ATOM 811 N N . ILE A 1 98 ? -14.343 5.948 19.733 1.00 71.88 98 ILE A N 1
ATOM 812 C CA . ILE A 1 98 ? -14.395 7.275 20.360 1.00 71.88 98 ILE A CA 1
ATOM 813 C C . ILE A 1 98 ? -15.785 7.524 20.946 1.00 71.88 98 ILE A C 1
ATOM 815 O O . ILE A 1 98 ? -16.690 8.024 20.270 1.00 71.88 98 ILE A O 1
ATOM 819 N N . VAL A 1 99 ? -15.922 7.189 22.231 1.00 68.38 99 VAL A N 1
ATOM 820 C CA . VAL A 1 99 ? -17.167 7.318 23.007 1.00 68.38 99 VAL A CA 1
ATOM 821 C C . VAL A 1 99 ? -17.554 8.789 23.202 1.00 68.38 99 VAL A C 1
ATOM 823 O O . VAL A 1 99 ? -18.716 9.155 23.030 1.00 68.38 99 VAL A O 1
ATOM 826 N N . ASP A 1 100 ? -16.582 9.658 23.497 1.00 76.56 100 ASP A N 1
ATOM 827 C CA . ASP A 1 100 ? -16.833 11.074 23.771 1.00 76.56 100 ASP A CA 1
ATOM 828 C C . ASP A 1 100 ? -16.637 11.947 22.518 1.00 76.56 100 ASP A C 1
ATOM 830 O O . ASP A 1 100 ? -15.559 12.021 21.919 1.00 76.56 100 ASP A O 1
ATOM 834 N N . LYS A 1 101 ? -17.706 12.655 22.133 1.00 74.88 101 LYS A N 1
ATOM 835 C CA . LYS A 1 101 ? -17.746 13.541 20.961 1.00 74.88 101 LYS A CA 1
ATOM 836 C C . LYS A 1 101 ? -16.710 14.665 21.032 1.00 74.88 101 LYS A C 1
ATOM 838 O O . LYS A 1 101 ? -16.231 15.085 19.980 1.00 74.88 101 LYS A O 1
ATOM 843 N N . LYS A 1 102 ? -16.333 15.122 22.231 1.00 80.00 102 LYS A N 1
ATOM 844 C CA . LYS A 1 102 ? -15.387 16.233 22.419 1.00 80.00 102 LYS A CA 1
ATOM 845 C C . LYS A 1 102 ? -13.967 15.888 21.961 1.00 80.00 102 LYS A C 1
ATOM 847 O O . LYS A 1 102 ? -13.249 16.767 21.494 1.00 80.00 102 LYS A O 1
ATOM 852 N N . TYR A 1 103 ? -13.574 14.616 22.041 1.00 79.25 103 TYR A N 1
ATOM 853 C CA . TYR A 1 103 ? -12.212 14.168 21.727 1.00 79.25 103 TYR A CA 1
ATOM 854 C C . TYR A 1 103 ? -12.060 13.587 20.316 1.00 79.25 103 TYR A C 1
ATOM 856 O O . TYR A 1 103 ? -10.948 13.238 19.920 1.00 79.25 103 TYR A O 1
ATOM 864 N N . LYS A 1 104 ? -13.143 13.521 19.524 1.00 79.75 104 LYS A N 1
ATOM 865 C CA . LYS A 1 104 ? -13.123 12.949 18.164 1.00 79.75 104 LYS A CA 1
ATOM 866 C C . LYS A 1 104 ? -12.112 13.632 17.250 1.00 79.75 104 LYS A C 1
ATOM 868 O O . LYS A 1 104 ? -11.311 12.951 16.616 1.00 79.75 104 LYS A O 1
ATOM 873 N N . ALA A 1 105 ? -12.108 14.964 17.228 1.00 80.44 105 ALA A N 1
ATOM 874 C CA . ALA A 1 105 ? -11.184 15.733 16.396 1.00 80.44 105 ALA A CA 1
ATOM 875 C C . ALA A 1 105 ? -9.719 15.541 16.827 1.00 80.44 105 ALA A C 1
ATOM 877 O O . ALA A 1 105 ? -8.843 15.350 15.986 1.00 80.44 105 ALA A O 1
ATOM 878 N N . THR A 1 106 ? -9.456 15.531 18.136 1.00 84.69 106 THR A N 1
ATOM 879 C CA . THR A 1 106 ? -8.105 15.339 18.680 1.00 84.69 106 THR A CA 1
ATOM 880 C C . THR A 1 106 ? -7.569 13.947 18.361 1.00 84.69 106 THR A C 1
ATOM 882 O O . THR A 1 106 ? -6.447 13.819 17.882 1.00 84.69 106 THR A O 1
ATOM 885 N N . MET A 1 107 ? -8.379 12.904 18.550 1.00 82.62 107 MET A N 1
ATOM 886 C CA . MET A 1 107 ? -7.990 11.526 18.236 1.00 82.62 107 MET A CA 1
ATOM 887 C C . MET A 1 107 ? -7.761 11.310 16.737 1.00 82.62 107 MET A C 1
ATOM 889 O O . MET A 1 107 ? -6.807 10.632 16.355 1.00 82.62 107 MET A O 1
ATOM 893 N N . LEU A 1 108 ? -8.583 11.919 15.876 1.00 83.12 108 LEU A N 1
ATOM 894 C CA . LEU A 1 108 ? -8.377 11.863 14.427 1.00 83.12 108 LEU A CA 1
ATOM 895 C C . LEU A 1 108 ? -7.066 12.557 14.010 1.00 83.12 108 LEU A C 1
ATOM 897 O O . LEU A 1 108 ? -6.335 12.064 13.155 1.00 83.12 108 LEU A O 1
ATOM 901 N N . SER A 1 109 ? -6.725 13.675 14.654 1.00 85.31 109 SER A N 1
ATOM 902 C CA . SER A 1 109 ? -5.450 14.362 14.419 1.00 85.31 109 SER A CA 1
ATOM 903 C C . SER A 1 109 ? -4.250 13.514 14.855 1.00 85.31 109 SER A C 1
ATOM 905 O O . SER A 1 109 ? -3.305 13.344 14.088 1.00 85.31 109 SER A O 1
ATOM 907 N N . VAL A 1 110 ? -4.302 12.916 16.051 1.00 87.50 110 VAL A N 1
ATOM 908 C CA . VAL A 1 110 ? -3.213 12.070 16.575 1.00 87.50 110 VAL A CA 1
ATOM 909 C C . VAL A 1 110 ? -2.993 10.835 15.703 1.00 87.50 110 VAL A C 1
ATOM 911 O O . VAL A 1 110 ? -1.853 10.521 15.371 1.00 87.50 110 VAL A O 1
ATOM 914 N N . THR A 1 111 ? -4.064 10.160 15.281 1.00 84.94 111 THR A N 1
ATOM 915 C CA . THR A 1 111 ? -3.961 9.006 14.367 1.00 84.94 111 THR A CA 1
ATOM 916 C C . THR A 1 111 ? -3.317 9.396 13.038 1.00 84.94 111 THR A C 1
ATOM 918 O O . THR A 1 111 ? -2.377 8.737 12.603 1.00 84.94 111 THR A O 1
ATOM 921 N N . THR A 1 112 ? -3.707 10.537 12.467 1.00 85.88 112 THR A N 1
ATOM 922 C CA . THR A 1 112 ? -3.092 11.063 11.237 1.00 85.88 112 THR A CA 1
ATOM 923 C C . THR A 1 112 ? -1.599 11.386 11.421 1.00 85.88 112 THR A C 1
ATOM 925 O O . THR A 1 112 ? -0.788 11.133 10.532 1.00 85.88 112 THR A O 1
ATOM 928 N N . GLN A 1 113 ? -1.197 11.930 12.576 1.00 90.88 113 GLN A N 1
ATOM 929 C CA . GLN A 1 113 ? 0.218 12.194 12.870 1.00 90.88 113 GLN A CA 1
ATOM 930 C C . GLN A 1 113 ? 1.032 10.901 12.966 1.00 90.88 113 GLN A C 1
ATOM 932 O O . GLN A 1 113 ? 2.129 10.827 12.412 1.00 90.88 113 GLN A O 1
ATOM 937 N N . ILE A 1 114 ? 0.484 9.877 13.626 1.00 89.00 114 ILE A N 1
ATOM 938 C CA . ILE A 1 114 ? 1.097 8.547 13.698 1.00 89.00 114 ILE A CA 1
ATOM 939 C C . ILE A 1 114 ? 1.273 7.980 12.283 1.00 89.00 114 ILE A C 1
ATOM 941 O O . ILE A 1 114 ? 2.369 7.531 11.941 1.00 89.00 114 ILE A O 1
ATOM 945 N N . ASP A 1 115 ? 0.245 8.080 11.437 1.00 87.81 115 ASP A N 1
ATOM 946 C CA . ASP A 1 115 ? 0.315 7.633 10.045 1.00 87.81 115 ASP A CA 1
ATOM 947 C C . ASP A 1 115 ? 1.443 8.325 9.275 1.00 87.81 115 ASP A C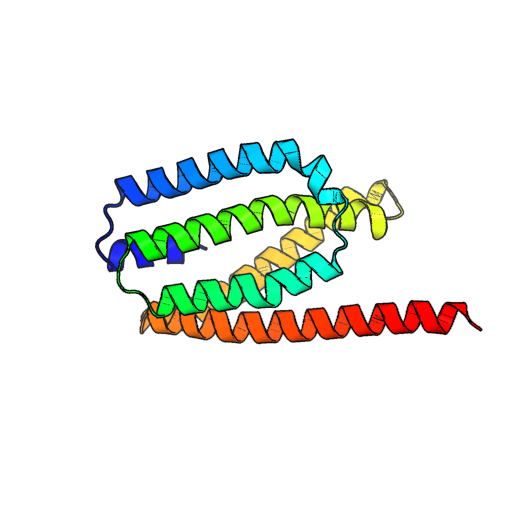 1
ATOM 949 O O . ASP A 1 115 ? 2.193 7.653 8.566 1.00 87.81 115 ASP A O 1
ATOM 953 N N . TYR A 1 116 ? 1.630 9.639 9.432 1.00 90.50 116 TYR A N 1
ATOM 954 C CA . TYR A 1 116 ? 2.724 10.352 8.764 1.00 90.50 116 TYR A CA 1
ATOM 955 C C . TYR A 1 116 ? 4.110 9.903 9.225 1.00 90.50 116 TYR A C 1
ATOM 957 O O . TYR A 1 116 ? 5.012 9.769 8.394 1.00 90.50 116 TYR A O 1
ATOM 965 N N . VAL A 1 117 ? 4.288 9.622 10.518 1.00 93.44 117 VAL A N 1
ATOM 966 C CA . VAL A 1 117 ? 5.559 9.101 11.045 1.00 93.44 117 VAL A CA 1
ATOM 967 C C . VAL A 1 117 ? 5.870 7.737 10.429 1.00 93.44 117 VAL A C 1
ATOM 969 O O . VAL A 1 117 ? 6.962 7.534 9.893 1.00 93.44 117 VAL A O 1
ATOM 972 N N . PHE A 1 118 ? 4.905 6.814 10.420 1.00 89.94 118 PHE A N 1
ATOM 973 C CA . PHE A 1 118 ? 5.101 5.499 9.804 1.00 89.94 118 PHE A CA 1
ATOM 974 C C . PHE A 1 118 ? 5.302 5.588 8.289 1.00 89.94 118 PHE A C 1
ATOM 976 O O . PHE A 1 118 ? 6.172 4.905 7.747 1.00 89.94 118 PHE A O 1
ATOM 983 N N . GLN A 1 119 ? 4.559 6.456 7.599 1.00 89.38 119 GLN A N 1
ATOM 984 C CA . GLN A 1 119 ? 4.748 6.698 6.169 1.00 89.38 119 GLN A CA 1
ATOM 985 C C . GLN A 1 119 ? 6.156 7.200 5.863 1.00 89.38 119 GLN A C 1
ATOM 987 O O . GLN A 1 119 ? 6.744 6.743 4.887 1.00 89.38 119 GLN A O 1
ATOM 992 N N . MET A 1 120 ? 6.713 8.087 6.691 1.00 90.31 120 MET A N 1
ATOM 993 C CA . MET A 1 120 ? 8.085 8.570 6.536 1.00 90.31 120 MET A CA 1
ATOM 994 C C . MET A 1 120 ? 9.099 7.431 6.684 1.00 90.31 120 MET A C 1
ATOM 996 O O . MET A 1 120 ? 9.936 7.247 5.802 1.00 90.31 120 MET A O 1
ATOM 1000 N N . ILE A 1 121 ? 8.992 6.630 7.750 1.00 91.44 121 ILE A N 1
ATOM 1001 C CA . ILE A 1 121 ? 9.903 5.504 8.017 1.00 91.44 121 ILE A CA 1
ATOM 1002 C C . ILE A 1 121 ? 9.858 4.486 6.871 1.00 91.44 121 ILE A C 1
ATOM 1004 O O . ILE A 1 121 ? 10.900 4.059 6.366 1.00 91.44 121 ILE A O 1
ATOM 1008 N N . ILE A 1 122 ? 8.654 4.118 6.427 1.00 89.56 122 ILE A N 1
ATOM 1009 C CA . ILE A 1 122 ? 8.460 3.158 5.336 1.00 89.56 122 ILE A CA 1
ATOM 1010 C C . ILE A 1 122 ? 8.958 3.745 4.013 1.00 89.56 122 ILE A C 1
ATOM 1012 O O . ILE A 1 122 ? 9.656 3.057 3.272 1.00 89.56 122 ILE A O 1
ATOM 1016 N N . ALA A 1 123 ? 8.638 5.006 3.709 1.00 89.38 123 ALA A N 1
ATOM 1017 C CA . ALA A 1 123 ? 9.071 5.653 2.474 1.00 89.38 123 ALA A CA 1
ATOM 1018 C C . ALA A 1 123 ? 10.594 5.770 2.394 1.00 89.38 123 ALA A C 1
ATOM 1020 O O . ALA A 1 123 ? 11.150 5.544 1.324 1.00 89.38 123 ALA A O 1
ATOM 1021 N N . PHE A 1 124 ? 11.263 6.069 3.509 1.00 90.00 124 PHE A N 1
ATOM 1022 C CA . PHE A 1 124 ? 12.720 6.111 3.572 1.00 90.00 124 PHE A CA 1
ATOM 1023 C C . PHE A 1 124 ? 13.327 4.716 3.377 1.00 90.00 124 PHE A C 1
ATOM 1025 O O . PHE A 1 124 ? 14.176 4.524 2.510 1.00 90.00 124 PHE A O 1
ATOM 1032 N N . SER A 1 125 ? 12.824 3.720 4.115 1.00 89.75 125 SER A N 1
ATOM 1033 C CA . SER A 1 125 ? 13.330 2.341 4.061 1.00 89.75 125 SER A CA 1
ATOM 1034 C C . SER A 1 125 ? 13.163 1.719 2.673 1.00 89.75 125 SER A C 1
ATOM 1036 O O . SER A 1 125 ? 14.099 1.150 2.119 1.00 89.75 125 SER A O 1
ATOM 1038 N N . ILE A 1 126 ? 11.974 1.850 2.081 1.00 89.50 126 ILE A N 1
ATOM 1039 C CA . ILE A 1 126 ? 11.682 1.328 0.741 1.00 89.50 126 ILE A CA 1
ATOM 1040 C C . ILE A 1 126 ? 12.360 2.175 -0.336 1.00 89.50 126 ILE A C 1
ATOM 1042 O O . ILE A 1 126 ? 12.817 1.623 -1.333 1.00 89.50 126 ILE A O 1
ATOM 1046 N N . GLY A 1 127 ? 12.467 3.491 -0.133 1.00 88.81 127 GLY A N 1
ATOM 1047 C CA . GLY A 1 127 ? 13.171 4.397 -1.039 1.00 88.81 127 GLY A CA 1
ATOM 1048 C C . GLY A 1 127 ? 14.629 3.991 -1.241 1.00 88.81 127 GLY A C 1
ATOM 1049 O O . GLY A 1 127 ? 15.076 3.916 -2.381 1.00 88.81 127 GLY A O 1
ATOM 1050 N N . PHE A 1 128 ? 15.323 3.620 -0.162 1.00 90.50 128 PHE A N 1
ATOM 1051 C CA . PHE A 1 128 ? 16.697 3.111 -0.225 1.00 90.50 128 PHE A CA 1
ATOM 1052 C C . PHE A 1 128 ? 16.815 1.830 -1.068 1.00 90.50 128 PHE A C 1
ATOM 1054 O O . PHE A 1 128 ? 17.741 1.665 -1.855 1.00 90.50 128 PHE A O 1
ATOM 1061 N N . VAL A 1 129 ? 15.840 0.924 -0.963 1.00 91.44 129 VAL A N 1
ATOM 1062 C CA . VAL A 1 129 ? 15.802 -0.299 -1.783 1.00 91.44 129 VAL A CA 1
ATOM 1063 C C . VAL A 1 129 ? 15.482 0.019 -3.251 1.00 91.44 129 VAL A C 1
ATOM 1065 O O . VAL A 1 129 ? 16.032 -0.602 -4.162 1.00 91.44 129 VAL A O 1
ATOM 1068 N N . MET A 1 130 ? 14.601 0.993 -3.493 1.00 90.56 130 MET A N 1
ATOM 1069 C CA . MET A 1 130 ? 14.197 1.416 -4.837 1.00 90.56 130 MET A CA 1
ATOM 1070 C C . MET A 1 130 ? 15.304 2.129 -5.613 1.00 90.56 130 MET A C 1
ATOM 1072 O O . MET A 1 130 ? 15.268 2.083 -6.840 1.00 90.56 130 MET A O 1
ATOM 1076 N N . GLU A 1 131 ? 16.283 2.730 -4.932 1.00 88.81 131 GLU A N 1
ATOM 1077 C CA . GLU A 1 131 ? 17.477 3.302 -5.569 1.00 88.81 131 GLU A CA 1
ATOM 1078 C C . GLU A 1 131 ? 18.238 2.253 -6.394 1.00 88.81 131 GLU A C 1
ATOM 1080 O O . GLU A 1 131 ? 18.681 2.542 -7.501 1.00 88.81 131 GLU A O 1
ATOM 1085 N N . GLN A 1 132 ? 18.317 1.012 -5.899 1.00 88.56 132 GLN A N 1
ATOM 1086 C CA . GLN A 1 132 ? 18.956 -0.096 -6.615 1.00 88.56 132 GLN A CA 1
ATOM 1087 C C . GLN A 1 132 ? 18.084 -0.607 -7.767 1.00 88.56 132 GLN A C 1
ATOM 1089 O O . GLN A 1 132 ? 18.554 -0.843 -8.878 1.00 88.56 132 GLN A O 1
ATOM 1094 N N . SER A 1 133 ? 16.795 -0.829 -7.498 1.00 90.19 133 SER A N 1
ATOM 1095 C CA . SER A 1 133 ? 15.831 -1.261 -8.507 1.00 90.19 133 SER A CA 1
ATOM 1096 C C . SER A 1 133 ? 14.402 -1.065 -8.018 1.00 90.19 133 SER A C 1
ATOM 1098 O O . SER A 1 133 ? 14.008 -1.590 -6.973 1.00 90.19 133 SER A O 1
ATOM 1100 N N . TYR A 1 134 ? 13.573 -0.406 -8.829 1.00 88.62 134 TYR A N 1
ATOM 1101 C CA . TYR A 1 134 ? 12.143 -0.273 -8.545 1.00 88.62 134 TYR A CA 1
ATOM 1102 C C . TYR A 1 134 ? 11.433 -1.625 -8.433 1.00 88.62 134 TYR A C 1
ATOM 1104 O O . TYR A 1 134 ? 10.593 -1.795 -7.550 1.00 88.62 134 TYR A O 1
ATOM 1112 N N . LYS A 1 135 ? 11.788 -2.604 -9.279 1.00 90.94 135 LYS A N 1
ATOM 1113 C CA . LYS A 1 135 ? 11.210 -3.956 -9.218 1.00 90.94 135 LYS A CA 1
ATOM 1114 C C . LYS A 1 135 ? 11.489 -4.608 -7.869 1.00 90.94 135 LYS A C 1
ATOM 1116 O O . LYS A 1 135 ? 10.573 -5.125 -7.234 1.00 90.94 135 LYS A O 1
ATOM 1121 N N . LEU A 1 136 ? 12.738 -4.526 -7.411 1.00 92.06 136 LEU A N 1
ATOM 1122 C CA . LEU A 1 136 ? 13.144 -5.075 -6.120 1.00 92.06 136 LEU A CA 1
ATOM 1123 C C . LEU A 1 136 ? 12.428 -4.348 -4.975 1.00 92.06 136 LEU A C 1
ATOM 1125 O O . LEU A 1 136 ? 11.898 -5.004 -4.086 1.00 92.06 136 LEU A O 1
ATOM 1129 N N . GLY A 1 137 ? 12.312 -3.019 -5.036 1.00 91.56 137 GLY A N 1
ATOM 1130 C CA . GLY A 1 137 ? 11.581 -2.237 -4.036 1.00 91.56 137 GLY A CA 1
ATOM 1131 C C . GLY A 1 137 ? 10.083 -2.558 -3.949 1.00 91.56 137 GLY A C 1
ATOM 1132 O O . GLY A 1 137 ? 9.534 -2.639 -2.851 1.00 91.56 137 GLY A O 1
ATOM 1133 N N . PHE A 1 138 ? 9.396 -2.779 -5.075 1.00 91.75 138 PHE A N 1
ATOM 1134 C CA . PHE A 1 138 ? 7.990 -3.209 -5.048 1.00 91.75 138 PHE A CA 1
ATOM 1135 C C . PHE A 1 138 ? 7.828 -4.664 -4.598 1.00 91.75 138 PHE A C 1
ATOM 1137 O O . PHE A 1 138 ? 6.853 -4.986 -3.917 1.00 91.75 138 PHE A O 1
ATOM 1144 N N . PHE A 1 139 ? 8.793 -5.527 -4.912 1.00 94.00 139 PHE A N 1
ATOM 1145 C CA . PHE A 1 139 ? 8.812 -6.906 -4.440 1.00 94.00 139 PHE A CA 1
ATOM 1146 C C . PHE A 1 139 ? 9.017 -6.994 -2.920 1.00 94.00 139 PHE A C 1
ATOM 1148 O O . PHE A 1 139 ? 8.254 -7.671 -2.230 1.00 94.00 139 PHE A O 1
ATOM 1155 N N . THR A 1 140 ? 9.984 -6.259 -2.364 1.00 93.00 140 THR A N 1
ATOM 1156 C CA . THR A 1 140 ? 10.200 -6.208 -0.909 1.00 93.00 140 THR A CA 1
ATOM 1157 C C . THR A 1 140 ? 9.008 -5.586 -0.189 1.00 93.00 140 THR A C 1
ATOM 1159 O O . THR A 1 140 ? 8.591 -6.104 0.847 1.00 93.00 140 THR A O 1
ATOM 1162 N N . LEU A 1 141 ? 8.393 -4.544 -0.765 1.00 92.00 141 LEU A N 1
ATOM 1163 C CA . LEU A 1 141 ? 7.152 -3.965 -0.248 1.00 92.00 141 LEU A CA 1
ATOM 1164 C C . LEU A 1 141 ? 6.006 -4.988 -0.231 1.00 92.00 141 LEU A C 1
ATOM 1166 O O . LEU A 1 141 ? 5.260 -5.027 0.743 1.00 92.00 141 LEU A O 1
ATOM 1170 N N . SER A 1 142 ? 5.873 -5.823 -1.267 1.00 93.06 142 SER A N 1
ATOM 1171 C CA . SER A 1 142 ? 4.865 -6.892 -1.320 1.00 93.06 142 SER A CA 1
ATOM 1172 C C . SER A 1 142 ? 5.022 -7.875 -0.155 1.00 93.06 142 SER A C 1
ATOM 1174 O O . SER A 1 142 ? 4.062 -8.110 0.582 1.00 93.06 142 SER A O 1
ATOM 1176 N N . ILE A 1 143 ? 6.241 -8.375 0.072 1.00 93.69 143 ILE A N 1
ATOM 1177 C CA . ILE A 1 143 ? 6.538 -9.314 1.166 1.00 93.69 143 ILE A CA 1
ATOM 1178 C C . ILE A 1 143 ? 6.292 -8.660 2.528 1.00 93.69 143 ILE A C 1
ATOM 1180 O O . ILE A 1 143 ? 5.604 -9.232 3.374 1.00 93.69 143 ILE A O 1
ATOM 1184 N N . ALA A 1 144 ? 6.815 -7.450 2.740 1.00 92.75 144 ALA A N 1
ATOM 1185 C CA . ALA A 1 144 ? 6.641 -6.728 3.996 1.00 92.75 144 ALA A CA 1
ATOM 1186 C C . ALA A 1 144 ? 5.155 -6.494 4.306 1.00 92.75 144 ALA A C 1
ATOM 1188 O O . ALA A 1 144 ? 4.700 -6.751 5.422 1.00 92.75 144 ALA A O 1
ATOM 1189 N N . LEU A 1 145 ? 4.380 -6.071 3.303 1.00 91.94 145 LEU A N 1
ATOM 1190 C CA . LEU A 1 145 ? 2.948 -5.837 3.446 1.00 91.94 145 LEU A CA 1
ATOM 1191 C C . LEU A 1 145 ? 2.184 -7.133 3.744 1.00 91.94 145 LEU A C 1
ATOM 1193 O O . LEU A 1 145 ? 1.295 -7.127 4.592 1.00 91.94 145 LEU A O 1
ATOM 1197 N N . PHE A 1 146 ? 2.544 -8.242 3.091 1.00 93.88 146 PHE A N 1
ATOM 1198 C CA . PHE A 1 146 ? 1.957 -9.551 3.373 1.00 93.88 146 PHE A CA 1
ATOM 1199 C C . PHE A 1 146 ? 2.178 -9.958 4.832 1.00 93.88 146 PHE A C 1
ATOM 1201 O O . PHE A 1 146 ? 1.220 -10.314 5.514 1.00 93.88 146 PHE A O 1
ATOM 1208 N N . CYS A 1 147 ? 3.407 -9.830 5.344 1.00 93.81 147 CYS A N 1
ATOM 1209 C CA . CYS A 1 147 ? 3.725 -10.139 6.739 1.00 93.81 147 CYS A CA 1
ATOM 1210 C C . CYS A 1 147 ? 2.930 -9.269 7.723 1.00 93.81 147 CYS A C 1
ATOM 1212 O O . CYS A 1 147 ? 2.352 -9.789 8.678 1.00 93.81 147 CYS A O 1
ATOM 1214 N N . VAL A 1 148 ? 2.853 -7.956 7.480 1.00 91.06 148 VAL A N 1
ATOM 1215 C CA . VAL A 1 148 ? 2.099 -7.026 8.338 1.00 91.06 148 VAL A CA 1
ATOM 1216 C C . VAL A 1 148 ? 0.606 -7.362 8.340 1.00 91.06 148 VAL A C 1
ATOM 1218 O O . VAL A 1 148 ? -0.002 -7.452 9.407 1.00 91.06 148 VAL A O 1
ATOM 1221 N N . LEU A 1 149 ? 0.014 -7.600 7.166 1.00 89.56 149 LEU A N 1
ATOM 1222 C CA . LEU A 1 149 ? -1.402 -7.954 7.049 1.00 89.56 149 LEU A CA 1
ATOM 1223 C C . LEU A 1 149 ? -1.707 -9.322 7.666 1.00 89.56 149 LEU A C 1
ATOM 1225 O O . LEU A 1 149 ? -2.771 -9.498 8.257 1.00 89.56 149 LEU A O 1
ATOM 1229 N N . LEU A 1 150 ? -0.777 -10.276 7.583 1.00 91.62 150 LEU A N 1
ATOM 1230 C CA . LEU A 1 150 ? -0.919 -11.589 8.210 1.00 91.62 150 LEU A CA 1
ATOM 1231 C C . LEU A 1 150 ? -0.969 -11.468 9.740 1.00 91.62 150 LEU A C 1
ATOM 1233 O O . LEU A 1 150 ? -1.855 -12.046 10.373 1.00 91.62 150 LEU A O 1
ATOM 1237 N N . ILE A 1 151 ? -0.068 -10.672 10.326 1.00 90.94 151 ILE A N 1
ATOM 1238 C CA . ILE A 1 151 ? -0.055 -10.386 11.768 1.00 90.94 151 ILE A CA 1
ATOM 1239 C C . ILE A 1 151 ? -1.344 -9.664 12.179 1.00 90.94 151 ILE A C 1
ATOM 1241 O O . ILE A 1 151 ? -1.985 -10.061 13.154 1.00 90.94 151 ILE A O 1
ATOM 1245 N N . ALA A 1 152 ? -1.765 -8.649 11.419 1.00 86.25 152 ALA A N 1
ATOM 1246 C CA . ALA A 1 152 ? -2.995 -7.907 11.690 1.00 86.25 152 ALA A CA 1
ATOM 1247 C C . ALA A 1 152 ? -4.237 -8.814 11.642 1.00 86.25 152 ALA A C 1
ATOM 1249 O O . ALA A 1 152 ? -5.074 -8.778 12.546 1.00 86.25 152 ALA A O 1
ATOM 1250 N N . TYR A 1 153 ? -4.333 -9.680 10.629 1.00 87.06 153 TYR A N 1
ATOM 1251 C CA . TYR A 1 153 ? -5.424 -10.643 10.497 1.00 87.06 153 TYR A CA 1
ATOM 1252 C C . TYR A 1 153 ? -5.453 -11.639 11.664 1.00 87.06 153 TYR A C 1
ATOM 1254 O O . TYR A 1 153 ? -6.514 -11.876 12.248 1.00 87.06 153 TYR A O 1
ATOM 1262 N N . ALA A 1 154 ? -4.295 -12.188 12.044 1.00 86.69 154 ALA A N 1
ATOM 1263 C CA . ALA A 1 154 ? -4.182 -13.095 13.183 1.00 86.69 154 ALA A CA 1
ATOM 1264 C C . ALA A 1 154 ? -4.594 -12.414 14.500 1.00 86.69 154 ALA A C 1
ATOM 1266 O O . ALA A 1 154 ? -5.362 -12.993 15.272 1.00 86.69 154 ALA A O 1
ATOM 1267 N N . GLY A 1 155 ? -4.155 -11.172 14.725 1.00 84.94 155 GLY A N 1
ATOM 1268 C CA . GLY A 1 155 ? -4.504 -10.385 15.910 1.00 84.94 155 GLY A CA 1
ATOM 1269 C C . GLY A 1 155 ? -6.007 -10.127 16.031 1.00 84.94 155 GLY A C 1
ATOM 1270 O O . GLY A 1 155 ? -6.594 -10.378 17.081 1.00 84.94 155 GLY A O 1
ATOM 1271 N N . ILE A 1 156 ? -6.656 -9.709 14.941 1.00 81.31 156 ILE A N 1
ATOM 1272 C CA . ILE A 1 156 ? -8.103 -9.430 14.923 1.00 81.31 156 ILE A CA 1
ATOM 1273 C C . ILE A 1 156 ? -8.934 -10.712 15.058 1.00 81.31 156 ILE A C 1
ATOM 1275 O O . ILE A 1 156 ? -10.006 -10.713 15.667 1.00 81.31 156 ILE A O 1
ATOM 1279 N N . ARG A 1 157 ? -8.454 -11.833 14.510 1.00 82.38 157 ARG A N 1
ATOM 1280 C CA . ARG A 1 157 ? -9.100 -13.133 14.714 1.00 82.38 157 ARG A CA 1
ATOM 1281 C C . ARG A 1 157 ? -9.017 -13.563 16.181 1.00 82.38 157 ARG A C 1
ATOM 1283 O O . ARG A 1 157 ? -10.013 -14.031 16.727 1.00 82.38 157 ARG A O 1
ATOM 1290 N N . ALA A 1 158 ? -7.863 -13.379 16.823 1.00 78.56 158 ALA A N 1
ATOM 1291 C CA . ALA A 1 158 ? -7.655 -13.743 18.223 1.00 78.56 158 ALA A CA 1
ATOM 1292 C C . ALA A 1 158 ? -8.520 -12.915 19.191 1.00 78.56 158 ALA A C 1
ATOM 1294 O O . ALA A 1 158 ? -9.074 -13.468 20.142 1.00 78.56 158 ALA A O 1
ATOM 1295 N N . THR A 1 159 ? -8.682 -11.610 18.947 1.00 76.56 159 THR A N 1
ATOM 1296 C CA . THR A 1 159 ? -9.539 -10.749 19.783 1.00 76.56 159 THR A CA 1
ATOM 1297 C C . THR A 1 159 ? -11.014 -11.124 19.679 1.00 76.56 159 THR A C 1
ATOM 1299 O O . THR A 1 159 ? -11.694 -11.171 20.702 1.00 76.56 159 THR A O 1
ATOM 1302 N N . ARG A 1 160 ? -11.501 -11.473 18.482 1.00 69.50 160 ARG A N 1
ATOM 1303 C CA . ARG A 1 160 ? -12.884 -11.934 18.292 1.00 69.50 160 ARG A CA 1
ATOM 1304 C C . ARG A 1 160 ? -13.166 -13.252 19.014 1.00 69.50 160 ARG A C 1
ATOM 1306 O O . ARG A 1 160 ? -14.172 -13.348 19.705 1.00 69.50 160 ARG A O 1
ATOM 1313 N N . ILE A 1 161 ? -12.255 -14.227 18.926 1.00 71.50 161 ILE A N 1
ATOM 1314 C CA . ILE A 1 161 ? -12.401 -15.505 19.646 1.00 71.50 161 ILE A CA 1
ATOM 1315 C C . ILE A 1 161 ? -12.511 -15.261 21.156 1.00 71.50 161 ILE A C 1
ATOM 1317 O O . ILE A 1 161 ? -13.366 -15.859 21.803 1.00 71.50 161 ILE A O 1
ATOM 1321 N N . ARG A 1 162 ? -11.702 -14.347 21.718 1.00 69.62 162 ARG A N 1
ATOM 1322 C CA . ARG A 1 162 ? -11.786 -13.965 23.141 1.00 69.62 162 ARG A CA 1
ATOM 1323 C C . ARG A 1 162 ? -13.115 -13.310 23.515 1.00 69.62 162 ARG A C 1
ATOM 1325 O O . ARG A 1 162 ? -13.600 -13.551 24.612 1.00 69.62 162 ARG A O 1
ATOM 1332 N N . GLN A 1 163 ? -13.703 -12.500 22.638 1.00 62.72 163 GLN A N 1
ATOM 1333 C CA . GLN A 1 163 ? -15.026 -11.912 22.880 1.00 62.72 163 GLN A CA 1
ATOM 1334 C C . GLN A 1 163 ? -16.138 -12.969 22.841 1.00 62.72 163 GLN A C 1
ATOM 1336 O O . GLN A 1 163 ? -17.044 -12.927 23.664 1.00 62.72 163 GLN A O 1
ATOM 1341 N N . GLU A 1 164 ? -16.038 -13.950 21.942 1.00 65.81 164 GLU A N 1
ATOM 1342 C CA . GLU A 1 164 ? -17.009 -15.046 21.822 1.00 65.81 164 GLU A CA 1
ATOM 1343 C C . GLU A 1 164 ? -16.904 -16.058 22.983 1.00 65.81 164 GLU A C 1
ATOM 1345 O O . GLU A 1 164 ? -17.924 -16.576 23.422 1.00 65.81 164 GLU A O 1
ATOM 1350 N N . THR A 1 165 ? -15.705 -16.295 23.533 1.00 62.94 165 THR A N 1
ATOM 1351 C CA . THR A 1 165 ? -15.498 -17.180 24.706 1.00 62.94 165 THR A CA 1
ATOM 1352 C C . THR A 1 165 ? -15.660 -16.481 26.058 1.00 62.94 165 THR A C 1
ATOM 1354 O O . THR A 1 165 ? -16.009 -17.129 27.042 1.00 62.94 165 THR A O 1
ATOM 1357 N N . GLY A 1 166 ? -15.430 -15.168 26.132 1.00 54.34 166 GLY A N 1
ATOM 1358 C CA . GLY A 1 166 ? -15.642 -14.370 27.344 1.00 54.34 166 GLY A CA 1
ATOM 1359 C C . GLY A 1 166 ? -17.103 -13.991 27.602 1.00 54.34 166 GLY A C 1
ATOM 1360 O O . GLY A 1 166 ? -17.431 -13.621 28.719 1.00 54.34 166 GLY A O 1
ATOM 1361 N N . ALA A 1 167 ? -17.981 -14.097 26.599 1.00 51.19 167 ALA A N 1
ATOM 1362 C CA . ALA A 1 167 ? -19.425 -13.879 26.744 1.00 51.19 167 ALA A CA 1
ATOM 1363 C C . ALA A 1 167 ? -20.191 -15.129 27.232 1.00 51.19 167 ALA A C 1
ATOM 1365 O O . ALA A 1 167 ? -21.397 -15.062 27.460 1.00 51.19 167 ALA A O 1
ATOM 1366 N N . THR A 1 168 ? -19.505 -16.269 27.363 1.00 49.00 168 THR A N 1
ATOM 1367 C CA . THR A 1 168 ? -20.063 -17.550 27.834 1.00 49.00 168 THR A CA 1
ATOM 1368 C C . THR A 1 168 ? -19.694 -17.898 29.281 1.00 49.00 168 THR A C 1
ATOM 1370 O O . THR A 1 168 ? -19.953 -19.022 29.707 1.00 49.00 168 THR A O 1
ATOM 1373 N N . ALA A 1 169 ? -19.091 -16.968 30.027 1.00 39.62 169 ALA A N 1
ATOM 1374 C CA . ALA A 1 169 ? -18.781 -17.101 31.453 1.00 39.62 169 ALA A CA 1
ATOM 1375 C C . ALA A 1 169 ? -19.550 -16.046 32.256 1.00 39.62 169 ALA A C 1
ATOM 1377 O O . ALA A 1 169 ? -19.991 -16.385 33.376 1.00 39.62 169 ALA A O 1
#

Foldseek 3Di:
DVVLLVLLVVLVNDNVVLVVLLVVLVVVLVVVLVVCVVVLPDDPLVVLVCVLCLQLVLLLVLLVDSDSVSNSVSVSVVVSSVVSVVVSCLVCCLPPPPPDPVCSVVVVVVVVVVVVVVCVVLCVVLVVQCVVPVSRSSNVVSVVSSVVSVVVSVVVVVVVVCVVVVVVD

pLDDT: mean 80.94, std 10.15, range [39.62, 94.0]

Secondary structure (DSSP, 8-state):
-THHHHHHHHTT--HHHHHHHHHHHHHHHHHHHHTGGGGGGS-HHHHHHHHHHHHHHHHHHHHH---HHHHHHHHHHHHHHHHHHHHHHHHHHHHHT---GGGHHHHHHHHHHHHHHHHHHHHHHHHHHHHH-HHHHHHHHHHHHHHHHHHHHHHHHHHHHHHHHHTT-

Sequence (169 aa):
GSFRYVYLQSLGYPIIFIGAVMGISRFVWFIIAQNIHYLQKVPLQTLIKIELFLFPMSYMLIAAFDNPYVVGAFFSIIVGYQWARDQIYTTEFIQNYIVDKKYKATMLSVTTQIDYVFQMIIAFSIGFVMEQSYKLGFFTLSIALFCVLLIAYAGIRATRIRQETGATA

Radius of gyration: 18.27 Å; chains: 1; bounding box: 43×34×53 Å